Protein AF-A0A7S2FGX2-F1 (afdb_monomer_lite)

Foldseek 3Di:
DFLLQDLLLLLLLLVLVQLLCVPNDDPVCSVVSSVVSNVVSVVVLVCCCVVPVVVSVVRVPDDDDPVRSVLVSVLSNLSNPPLVSVLVVQLVVQQVVCVVPDPDPDVVVSVVSSCVSCVVCVVVVVVSVVVND

Structure (mmCIF, N/CA/C/O backbone):
data_AF-A0A7S2FGX2-F1
#
_entry.id   AF-A0A7S2FGX2-F1
#
loop_
_atom_site.group_PDB
_atom_site.id
_atom_site.type_symbol
_atom_site.label_atom_id
_atom_site.label_alt_id
_atom_site.label_comp_id
_atom_site.label_asym_id
_atom_site.label_entity_id
_atom_site.label_seq_id
_atom_site.pdbx_PDB_ins_code
_atom_site.Cartn_x
_atom_site.Cartn_y
_atom_site.Cartn_z
_atom_site.occupancy
_atom_site.B_iso_or_equiv
_atom_site.auth_seq_id
_atom_site.auth_comp_id
_atom_site.auth_asym_id
_atom_site.auth_atom_id
_atom_site.pdbx_PDB_model_num
ATOM 1 N N . ARG A 1 1 ? -14.890 -3.340 16.431 1.00 57.22 1 ARG A N 1
ATOM 2 C CA . ARG A 1 1 ? -14.029 -4.127 15.511 1.00 57.22 1 ARG A CA 1
ATOM 3 C C . ARG A 1 1 ? -12.780 -3.308 15.243 1.00 57.22 1 ARG A C 1
ATOM 5 O O . ARG A 1 1 ? -12.913 -2.099 15.121 1.00 57.22 1 ARG A O 1
ATOM 12 N N . THR A 1 2 ? -11.603 -3.927 15.212 1.00 73.00 2 THR A N 1
ATOM 13 C CA . THR A 1 2 ? -10.349 -3.236 14.874 1.00 73.00 2 THR A CA 1
ATOM 14 C C . THR A 1 2 ? -10.343 -2.837 13.397 1.00 73.00 2 THR A C 1
ATOM 16 O O . THR A 1 2 ? -10.997 -3.479 12.576 1.00 73.00 2 THR A O 1
ATOM 19 N N . LEU A 1 3 ? -9.602 -1.782 13.053 1.00 81.69 3 LEU A N 1
ATOM 20 C CA . LEU A 1 3 ? -9.512 -1.247 11.690 1.00 81.69 3 LEU A CA 1
ATOM 21 C C . LEU A 1 3 ? -9.140 -2.322 10.647 1.00 81.69 3 LEU A C 1
ATOM 23 O O . LEU A 1 3 ? -9.775 -2.406 9.599 1.00 81.69 3 LEU A O 1
ATOM 27 N N . LEU A 1 4 ? -8.162 -3.181 10.958 1.00 85.00 4 LEU A N 1
ATOM 28 C CA . LEU A 1 4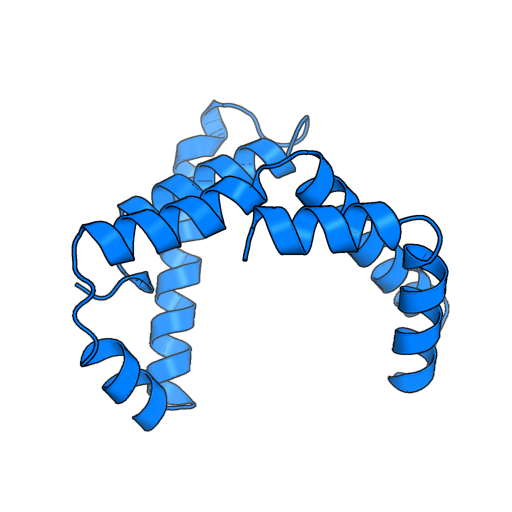 ? -7.695 -4.256 10.068 1.00 85.00 4 LEU A CA 1
ATOM 29 C C . LEU A 1 4 ? -8.746 -5.350 9.816 1.00 85.00 4 LEU A C 1
ATOM 31 O O . LEU A 1 4 ? -8.660 -6.083 8.840 1.00 85.00 4 LEU A O 1
ATOM 35 N N . GLU A 1 5 ? -9.753 -5.468 10.676 1.00 84.50 5 GLU A N 1
ATOM 36 C CA . GLU A 1 5 ? -10.855 -6.422 10.509 1.00 84.50 5 GLU A CA 1
ATOM 37 C C . GLU A 1 5 ? -12.114 -5.754 9.934 1.00 84.50 5 GLU A C 1
ATOM 39 O O . GLU A 1 5 ? -13.178 -6.379 9.863 1.00 84.50 5 GLU A O 1
ATOM 44 N N . SER A 1 6 ? -12.023 -4.472 9.567 1.00 86.56 6 SER A N 1
ATOM 45 C CA . SER A 1 6 ? -13.159 -3.708 9.068 1.00 86.56 6 SER A CA 1
ATOM 46 C C . SER A 1 6 ? -13.446 -4.033 7.595 1.00 86.56 6 SER A C 1
ATOM 48 O O . SER A 1 6 ? -12.516 -4.120 6.786 1.00 86.56 6 SER A O 1
ATOM 50 N N . PRO A 1 7 ? -14.723 -4.230 7.220 1.00 88.38 7 PRO A N 1
ATOM 51 C CA . PRO A 1 7 ? -15.086 -4.448 5.826 1.00 88.38 7 PRO A CA 1
ATOM 52 C C . PRO A 1 7 ? -14.778 -3.217 4.968 1.00 88.38 7 PRO A C 1
ATOM 54 O O . PRO A 1 7 ? -14.373 -3.376 3.824 1.00 88.38 7 PRO A O 1
ATOM 57 N N . GLU A 1 8 ? -14.882 -2.005 5.522 1.00 89.69 8 GLU A N 1
ATOM 58 C CA . GLU A 1 8 ? -14.638 -0.773 4.769 1.00 89.69 8 GLU A CA 1
ATOM 59 C C . GLU A 1 8 ? -13.178 -0.656 4.316 1.00 89.69 8 GLU A C 1
ATOM 61 O O . GLU A 1 8 ? -12.914 -0.233 3.193 1.00 89.69 8 GLU A O 1
ATOM 66 N N . LEU A 1 9 ? -12.225 -1.082 5.152 1.00 88.75 9 LEU A N 1
ATOM 67 C CA . LEU A 1 9 ? -10.815 -1.112 4.770 1.00 88.75 9 LEU A CA 1
ATOM 68 C C . LEU A 1 9 ? -10.558 -2.121 3.645 1.00 88.75 9 LEU A C 1
ATOM 70 O O . LEU A 1 9 ? -9.834 -1.814 2.699 1.00 88.75 9 LEU A O 1
ATOM 74 N N . ALA A 1 10 ? -11.155 -3.313 3.735 1.00 91.44 10 ALA A N 1
ATOM 75 C CA . ALA A 1 10 ? -11.037 -4.326 2.690 1.00 91.44 10 ALA A CA 1
ATOM 76 C C . ALA A 1 10 ? -11.624 -3.835 1.359 1.00 91.44 10 ALA A C 1
ATOM 78 O O . ALA A 1 10 ? -11.042 -4.100 0.311 1.00 91.44 10 ALA A O 1
ATOM 79 N N . ASP A 1 11 ? -12.727 -3.088 1.406 1.00 92.19 11 ASP A N 1
ATOM 80 C CA . ASP A 1 11 ? -13.379 -2.525 0.223 1.00 92.19 11 ASP A CA 1
ATOM 81 C C . ASP A 1 11 ? -12.503 -1.460 -0.430 1.00 92.19 11 ASP A C 1
ATOM 83 O O . ASP A 1 11 ? -12.207 -1.552 -1.619 1.00 92.19 11 ASP A O 1
ATOM 87 N N . VAL A 1 12 ? -12.013 -0.494 0.352 1.00 92.12 12 VAL A N 1
ATOM 88 C CA . VAL A 1 12 ? -11.128 0.558 -0.162 1.00 92.12 12 VAL A CA 1
ATOM 89 C C . VAL A 1 12 ? -9.848 -0.038 -0.746 1.00 92.12 12 VAL A C 1
ATOM 91 O O . VAL A 1 12 ? -9.438 0.366 -1.833 1.00 92.12 12 VAL A O 1
ATOM 94 N N . ALA A 1 13 ? -9.231 -1.007 -0.065 1.00 90.50 13 ALA A N 1
ATOM 95 C CA . ALA A 1 13 ? -8.031 -1.674 -0.557 1.00 90.50 13 ALA A CA 1
ATOM 96 C C . ALA A 1 13 ? -8.296 -2.472 -1.840 1.00 90.50 13 ALA A C 1
ATOM 98 O O . ALA A 1 13 ? -7.465 -2.461 -2.746 1.00 90.50 13 ALA A O 1
ATOM 99 N N . ALA A 1 14 ? -9.452 -3.133 -1.944 1.00 91.94 14 ALA A N 1
ATOM 100 C CA . ALA A 1 14 ? -9.835 -3.850 -3.152 1.00 91.94 14 ALA A CA 1
ATOM 101 C C . ALA A 1 14 ? -9.954 -2.908 -4.352 1.00 91.94 14 ALA A C 1
ATOM 103 O O . ALA A 1 14 ? -9.436 -3.236 -5.414 1.00 91.94 14 ALA A O 1
ATOM 104 N N . GLU A 1 15 ? -10.543 -1.721 -4.178 1.00 91.00 15 GLU A N 1
ATOM 105 C CA . GLU A 1 15 ? -10.573 -0.710 -5.243 1.00 91.00 15 GLU A CA 1
ATOM 106 C C . GLU A 1 15 ? -9.169 -0.293 -5.681 1.00 91.00 15 GLU A C 1
ATOM 108 O O . GLU A 1 15 ? -8.910 -0.189 -6.878 1.00 91.00 15 GLU A O 1
ATOM 113 N N . GLN A 1 16 ? -8.243 -0.114 -4.733 1.00 88.69 16 GLN A N 1
ATOM 114 C CA . GLN A 1 16 ? -6.873 0.277 -5.076 1.00 88.69 16 GLN A CA 1
ATOM 115 C C . GLN A 1 16 ? -6.136 -0.829 -5.824 1.00 88.69 16 GLN A C 1
ATOM 117 O O . GLN A 1 16 ? -5.396 -0.549 -6.762 1.00 88.69 16 GLN A O 1
ATOM 122 N N . LEU A 1 17 ? -6.357 -2.089 -5.447 1.00 88.25 17 LEU A N 1
ATOM 123 C CA . LEU A 1 17 ? -5.794 -3.237 -6.154 1.00 88.25 17 LEU A CA 1
ATOM 124 C C . LEU A 1 17 ? -6.385 -3.381 -7.559 1.00 88.25 17 LEU A C 1
ATOM 126 O O . LEU A 1 17 ? -5.638 -3.629 -8.503 1.00 88.25 17 LEU A O 1
ATOM 130 N N . MET A 1 18 ? -7.697 -3.174 -7.711 1.00 90.38 18 MET A N 1
ATOM 131 C CA . MET A 1 18 ? -8.355 -3.151 -9.020 1.00 90.38 18 MET A CA 1
ATOM 132 C C . MET A 1 18 ? -7.773 -2.049 -9.915 1.00 90.38 18 MET A C 1
ATOM 134 O O . MET A 1 18 ? -7.478 -2.311 -11.076 1.00 90.38 18 MET A O 1
ATOM 138 N N . ALA A 1 19 ? -7.555 -0.846 -9.375 1.00 86.06 19 ALA A N 1
ATOM 139 C CA . ALA A 1 19 ? -6.951 0.269 -10.104 1.00 86.06 19 ALA A CA 1
ATOM 140 C C . ALA A 1 19 ? -5.466 0.033 -10.433 1.00 86.06 19 ALA A C 1
ATOM 142 O O . ALA A 1 19 ? -4.994 0.401 -11.506 1.00 86.06 19 ALA A O 1
ATOM 143 N N . ALA A 1 20 ? -4.714 -0.594 -9.526 1.00 82.38 20 ALA A N 1
ATOM 144 C CA . ALA A 1 20 ? -3.310 -0.935 -9.744 1.00 82.38 20 ALA A CA 1
ATOM 145 C C . ALA A 1 20 ? -3.129 -2.018 -10.817 1.00 82.38 20 ALA A C 1
ATOM 147 O O . ALA A 1 20 ? -2.137 -2.001 -11.547 1.00 82.38 20 ALA A O 1
ATOM 148 N N . GLY A 1 21 ? -4.083 -2.946 -10.909 1.00 80.75 21 GLY A N 1
ATOM 149 C CA . GLY A 1 21 ? -4.116 -4.021 -11.894 1.00 80.75 21 GLY A CA 1
ATOM 150 C C . GLY A 1 21 ? -4.661 -3.606 -13.258 1.00 80.75 21 GLY A C 1
ATOM 151 O O . GLY A 1 21 ? -5.127 -4.487 -13.980 1.00 80.75 21 GLY A O 1
ATOM 152 N N . ASP A 1 22 ? -4.635 -2.315 -13.606 1.00 72.62 22 ASP A N 1
ATOM 153 C CA . ASP A 1 22 ? -5.160 -1.782 -14.869 1.00 72.62 22 ASP A CA 1
ATOM 154 C C . ASP A 1 22 ? -4.725 -2.636 -16.078 1.00 72.62 22 ASP A C 1
ATOM 156 O O . ASP A 1 22 ? -3.538 -2.887 -16.301 1.00 72.62 22 ASP A O 1
ATOM 160 N N . GLY A 1 23 ? -5.711 -3.160 -16.812 1.00 74.50 23 GLY A N 1
ATOM 161 C CA . GLY A 1 23 ? -5.529 -4.072 -17.949 1.00 74.50 23 GLY A CA 1
ATOM 162 C C . GLY A 1 23 ? -5.295 -5.558 -17.622 1.00 74.50 23 GLY A C 1
ATOM 163 O O . GLY A 1 23 ? -5.374 -6.385 -18.527 1.00 74.50 23 GLY A O 1
ATOM 164 N N . THR A 1 24 ? -5.044 -5.924 -16.362 1.00 84.69 24 THR A N 1
ATOM 165 C CA . THR A 1 24 ? -4.845 -7.323 -15.914 1.00 84.69 24 THR A CA 1
ATOM 166 C C . THR A 1 24 ? -6.017 -7.893 -15.119 1.00 84.69 24 THR A C 1
ATOM 168 O O . THR A 1 24 ? -6.232 -9.102 -15.154 1.00 84.69 24 THR A O 1
ATOM 171 N N . LEU A 1 25 ? -6.780 -7.043 -14.425 1.00 89.62 25 LEU A N 1
ATOM 172 C CA . LEU A 1 25 ? -7.964 -7.432 -13.657 1.00 89.62 25 LEU A CA 1
ATOM 173 C C . LEU A 1 25 ? -9.234 -6.950 -14.358 1.00 89.62 25 LEU A C 1
ATOM 175 O O . LEU A 1 25 ? -9.364 -5.775 -14.706 1.00 89.62 25 LEU A O 1
ATOM 179 N N . ALA A 1 26 ? -10.194 -7.853 -14.542 1.00 91.75 26 ALA A N 1
ATOM 180 C CA . ALA A 1 26 ? -11.501 -7.538 -15.094 1.00 91.75 26 ALA A CA 1
ATOM 181 C C . ALA A 1 26 ? -12.467 -7.092 -13.982 1.00 91.75 26 ALA A C 1
ATOM 183 O O . ALA A 1 26 ? -12.345 -7.535 -12.840 1.00 91.75 26 ALA A O 1
ATOM 184 N N . PRO A 1 27 ? -13.514 -6.301 -14.286 1.00 89.88 27 PRO A N 1
ATOM 185 C CA . PRO A 1 27 ? -14.524 -5.923 -13.292 1.00 89.88 27 PRO A CA 1
ATOM 186 C C . PRO A 1 27 ? -15.154 -7.112 -12.543 1.00 89.88 27 PRO A C 1
ATOM 188 O O . PRO A 1 27 ? -15.543 -6.975 -11.384 1.00 89.88 27 PRO A O 1
ATOM 191 N N . ALA A 1 28 ? -15.219 -8.287 -13.180 1.00 92.88 28 ALA A N 1
ATOM 192 C CA . ALA A 1 28 ? -15.699 -9.528 -12.574 1.00 92.88 28 ALA A CA 1
ATOM 193 C C . ALA A 1 28 ? -14.794 -10.047 -11.434 1.00 92.88 28 ALA A C 1
ATOM 195 O O . ALA A 1 28 ? -15.289 -10.685 -10.505 1.00 92.88 28 ALA A O 1
ATOM 196 N N . ASP A 1 29 ? -13.499 -9.717 -11.446 1.00 92.62 29 ASP A N 1
ATOM 197 C CA . ASP A 1 29 ? -12.528 -10.143 -10.430 1.00 92.62 29 ASP A CA 1
ATOM 198 C C . ASP A 1 29 ? -12.689 -9.390 -9.106 1.00 92.62 29 ASP A C 1
ATOM 200 O O . ASP A 1 29 ? -12.159 -9.807 -8.075 1.00 92.62 29 ASP A O 1
ATOM 204 N N . ARG A 1 30 ? -13.472 -8.304 -9.089 1.00 91.75 30 ARG A N 1
ATOM 205 C CA . ARG A 1 30 ? -13.653 -7.425 -7.927 1.00 91.75 30 ARG A CA 1
ATOM 206 C C . ARG A 1 30 ? -14.030 -8.181 -6.653 1.00 91.75 30 ARG A C 1
ATOM 208 O O . ARG A 1 30 ? -13.509 -7.881 -5.581 1.00 91.75 30 ARG A O 1
ATOM 215 N N . HIS A 1 31 ? -14.907 -9.183 -6.749 1.00 93.19 31 HIS A N 1
ATOM 216 C CA . HIS A 1 31 ? -15.311 -9.969 -5.580 1.00 93.19 31 HIS A CA 1
ATOM 217 C C . HIS A 1 31 ? -14.161 -10.834 -5.039 1.00 93.19 31 HIS A C 1
ATOM 219 O O . HIS A 1 31 ? -13.978 -10.941 -3.824 1.00 93.19 31 HIS A O 1
ATOM 225 N N . MET A 1 32 ? -13.360 -11.422 -5.931 1.00 94.75 32 MET A N 1
ATOM 226 C CA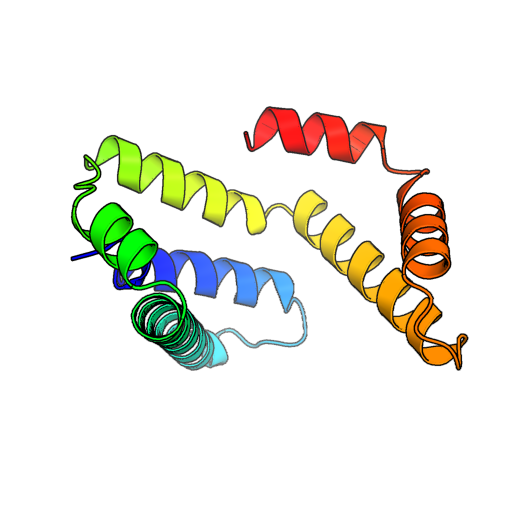 . MET A 1 32 ? -12.161 -12.174 -5.560 1.00 94.75 32 MET A CA 1
ATOM 227 C C . MET A 1 32 ? -11.122 -11.249 -4.919 1.00 94.75 32 MET A C 1
ATOM 229 O O . MET A 1 32 ? -10.624 -11.553 -3.838 1.00 94.75 32 MET A O 1
ATOM 233 N N . VAL A 1 33 ? -10.845 -10.095 -5.527 1.00 93.69 33 VAL A N 1
ATOM 234 C CA . VAL A 1 33 ? -9.878 -9.114 -5.011 1.00 93.69 33 VAL A CA 1
ATOM 235 C C . VAL A 1 33 ? -10.286 -8.613 -3.625 1.00 93.69 33 VAL A C 1
ATOM 237 O O . VAL A 1 33 ? -9.455 -8.557 -2.719 1.00 93.69 33 VAL A O 1
ATOM 240 N N . ARG A 1 34 ? -11.581 -8.357 -3.405 1.00 93.88 34 ARG A N 1
ATOM 241 C CA . ARG A 1 34 ? -12.130 -8.030 -2.080 1.00 93.88 34 ARG A CA 1
ATOM 242 C C . ARG A 1 34 ? -11.893 -9.138 -1.056 1.00 93.88 34 ARG A C 1
ATOM 244 O O . ARG A 1 34 ? -11.492 -8.858 0.075 1.00 93.88 34 ARG A O 1
ATOM 251 N N . ALA A 1 35 ? -12.129 -10.395 -1.434 1.00 92.94 35 ALA A N 1
ATOM 252 C CA . ALA A 1 35 ? -11.885 -11.535 -0.555 1.00 92.94 35 ALA A CA 1
ATOM 253 C C . ALA A 1 35 ? -10.394 -11.669 -0.200 1.00 92.94 35 ALA A C 1
ATOM 255 O O . ALA A 1 35 ? -10.064 -11.883 0.967 1.00 92.94 35 ALA A O 1
ATOM 256 N N . VAL A 1 36 ? -9.503 -11.467 -1.175 1.00 93.50 36 VAL A N 1
ATOM 257 C CA . VAL A 1 36 ? -8.046 -11.476 -0.978 1.00 93.50 36 VAL A CA 1
ATOM 258 C C . VAL A 1 36 ? -7.605 -10.344 -0.051 1.00 93.50 36 VAL A C 1
ATOM 260 O O . VAL A 1 36 ? -6.876 -10.604 0.904 1.00 93.50 36 VAL A O 1
ATOM 263 N N . ALA A 1 37 ? -8.083 -9.114 -0.262 1.00 92.50 37 ALA A N 1
ATOM 264 C CA . ALA A 1 37 ? -7.768 -7.976 0.604 1.00 92.50 37 ALA A CA 1
ATOM 265 C C . ALA A 1 37 ? -8.196 -8.243 2.057 1.00 92.50 37 ALA A C 1
ATOM 267 O O . ALA A 1 37 ? -7.406 -8.083 2.991 1.00 92.50 37 ALA A O 1
ATOM 268 N N . ARG A 1 38 ? -9.423 -8.743 2.252 1.00 93.50 38 ARG A N 1
ATOM 269 C CA . ARG A 1 38 ? -9.939 -9.116 3.575 1.00 93.50 38 ARG A CA 1
ATOM 270 C C . ARG A 1 38 ? -9.100 -10.209 4.238 1.00 93.50 38 ARG A C 1
ATOM 272 O O . ARG A 1 38 ? -8.780 -10.096 5.421 1.00 93.50 38 ARG A O 1
ATOM 279 N N . ALA A 1 39 ? -8.748 -11.260 3.497 1.00 92.81 39 ALA A N 1
ATOM 280 C CA . ALA A 1 39 ? -7.906 -12.339 4.005 1.00 92.81 39 ALA A CA 1
ATOM 281 C C . ALA A 1 39 ? -6.503 -11.832 4.374 1.00 92.81 39 ALA A C 1
ATOM 283 O O . ALA A 1 39 ? -5.987 -12.176 5.435 1.00 92.81 39 ALA A O 1
ATOM 284 N N . GLY A 1 40 ? -5.919 -10.956 3.552 1.00 91.81 40 GLY A N 1
ATOM 285 C CA . GLY A 1 40 ? -4.626 -10.323 3.805 1.00 91.81 40 GLY A CA 1
ATOM 286 C C . GLY A 1 40 ? -4.599 -9.545 5.121 1.00 91.81 40 GLY A C 1
ATOM 287 O O . GLY A 1 40 ? -3.746 -9.806 5.970 1.00 91.81 40 GLY A O 1
ATOM 288 N N . PHE A 1 41 ? -5.564 -8.650 5.350 1.00 91.31 41 PHE A N 1
ATOM 289 C CA . PHE A 1 41 ? -5.633 -7.904 6.614 1.00 91.31 41 PHE A CA 1
ATOM 290 C C . PHE A 1 41 ? -5.938 -8.794 7.828 1.00 91.31 41 PHE A C 1
ATOM 292 O O . PHE A 1 41 ? -5.392 -8.569 8.916 1.00 91.31 41 PHE A O 1
ATOM 299 N N . GLY A 1 42 ? -6.750 -9.840 7.646 1.00 90.56 42 GLY A N 1
ATOM 300 C CA . GLY A 1 42 ? -6.968 -10.866 8.666 1.00 90.56 42 GLY A CA 1
ATOM 301 C C . GLY A 1 42 ? -5.666 -11.571 9.055 1.00 90.56 42 GLY A C 1
ATOM 302 O O . GLY A 1 42 ? -5.346 -11.670 10.240 1.00 90.56 42 GLY A O 1
ATOM 303 N N . ASN A 1 43 ? -4.864 -11.971 8.068 1.00 91.88 43 ASN A N 1
ATOM 304 C CA . ASN A 1 43 ? -3.563 -12.601 8.290 1.00 91.88 43 ASN A CA 1
ATOM 305 C C . ASN A 1 43 ? -2.577 -11.658 8.989 1.00 91.88 43 ASN A C 1
ATOM 307 O O . ASN A 1 43 ? -1.907 -12.080 9.927 1.00 91.88 43 ASN A O 1
ATOM 311 N N . ILE A 1 44 ? -2.530 -10.375 8.611 1.00 89.06 44 ILE A N 1
ATOM 312 C CA . ILE A 1 44 ? -1.707 -9.367 9.305 1.00 89.06 44 ILE A CA 1
ATOM 313 C C . ILE A 1 44 ? -2.129 -9.248 10.773 1.00 89.06 44 ILE A C 1
ATOM 315 O O . ILE A 1 44 ? -1.278 -9.213 11.662 1.00 89.06 44 ILE A O 1
ATOM 319 N N . SER A 1 45 ? -3.435 -9.240 11.047 1.00 88.50 45 SER A N 1
ATOM 320 C CA . SER A 1 45 ? -3.957 -9.188 12.417 1.00 88.50 45 SER A CA 1
ATOM 321 C C . SER A 1 45 ? -3.541 -10.415 13.234 1.00 88.50 45 SER A C 1
ATOM 323 O O . SER A 1 45 ? -3.150 -10.275 14.394 1.00 88.50 45 SER A O 1
ATOM 325 N N . LEU A 1 46 ? -3.576 -11.611 12.636 1.00 90.75 46 LEU A N 1
ATOM 326 C CA . LEU A 1 46 ? -3.096 -12.844 13.269 1.00 90.75 46 LEU A CA 1
ATOM 327 C C . LEU A 1 46 ? -1.584 -12.801 13.521 1.00 90.75 46 LEU A C 1
ATOM 329 O O . LE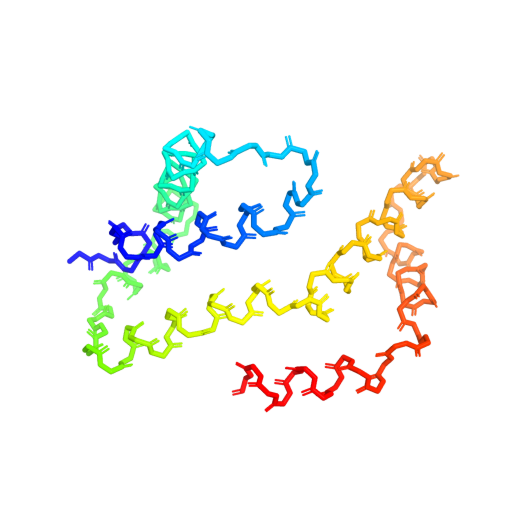U A 1 46 ? -1.146 -13.075 14.636 1.00 90.75 46 LEU A O 1
ATOM 333 N N . MET A 1 47 ? -0.795 -12.383 12.530 1.00 91.19 47 MET A N 1
ATOM 334 C CA . MET A 1 47 ? 0.657 -12.246 12.661 1.00 91.19 47 MET A CA 1
ATOM 335 C C . MET A 1 47 ? 1.053 -11.238 13.740 1.00 91.19 47 MET A C 1
ATOM 337 O O . MET A 1 47 ? 2.011 -11.476 14.469 1.00 91.19 47 MET A O 1
ATOM 341 N N . LEU A 1 48 ? 0.327 -10.123 13.867 1.00 90.00 48 LEU A N 1
ATOM 342 C CA . LEU A 1 48 ? 0.561 -9.144 14.928 1.00 90.00 48 LEU A CA 1
ATOM 343 C C . LEU A 1 48 ? 0.300 -9.742 16.310 1.00 90.00 48 LEU A C 1
ATOM 345 O O . LEU A 1 48 ? 1.083 -9.506 17.224 1.00 90.00 48 LEU A O 1
ATOM 349 N N . ARG A 1 49 ? -0.772 -10.526 16.471 1.00 91.00 49 ARG A N 1
ATOM 350 C CA . ARG A 1 49 ? -1.076 -11.198 17.745 1.00 91.00 49 ARG A CA 1
ATOM 351 C C . ARG A 1 49 ? -0.008 -12.219 18.127 1.00 91.00 49 ARG A C 1
ATOM 353 O O . ARG A 1 49 ? 0.327 -12.304 19.301 1.00 91.00 49 ARG A O 1
ATOM 360 N N . ASP A 1 50 ? 0.514 -12.949 17.147 1.00 94.00 50 ASP A N 1
ATOM 361 C CA . ASP A 1 50 ? 1.530 -13.983 17.345 1.00 94.00 50 ASP A CA 1
ATOM 362 C C . ASP A 1 50 ? 2.920 -13.387 17.629 1.00 94.00 50 ASP A C 1
ATOM 364 O O . ASP A 1 50 ? 3.546 -13.677 18.645 1.00 94.00 50 ASP A O 1
ATOM 368 N N . ARG A 1 51 ? 3.387 -12.481 16.763 1.00 94.44 51 ARG A N 1
ATOM 369 C CA . ARG A 1 51 ? 4.770 -11.977 16.791 1.00 94.44 51 ARG A CA 1
ATOM 370 C C . ARG A 1 51 ? 4.969 -10.740 17.658 1.00 94.44 51 ARG A C 1
ATOM 372 O O . ARG A 1 51 ? 6.087 -10.467 18.083 1.00 94.44 51 ARG A O 1
ATOM 379 N N . ALA A 1 52 ? 3.916 -9.958 17.879 1.00 92.75 52 ALA A N 1
ATOM 380 C CA . ALA A 1 52 ? 3.976 -8.697 18.615 1.00 92.75 52 ALA A CA 1
ATOM 381 C C . ALA A 1 52 ? 2.719 -8.499 19.488 1.00 92.75 52 ALA A C 1
ATOM 383 O O . ALA A 1 52 ? 1.991 -7.513 19.320 1.00 92.75 52 ALA A O 1
ATOM 384 N N . PRO A 1 53 ? 2.446 -9.409 20.443 1.00 91.88 53 PRO A N 1
ATOM 385 C CA . PRO A 1 53 ? 1.201 -9.422 21.213 1.00 91.88 53 PRO A CA 1
ATOM 386 C C . PRO A 1 53 ? 0.951 -8.123 21.991 1.00 91.88 53 PRO A C 1
ATOM 388 O O . PRO A 1 53 ? -0.194 -7.713 22.177 1.00 91.88 53 PRO A O 1
ATOM 391 N N . GLU A 1 54 ? 2.002 -7.432 22.438 1.00 91.75 54 GLU A N 1
ATOM 392 C CA . GLU A 1 54 ? 1.867 -6.113 23.068 1.00 91.75 54 GLU A CA 1
ATOM 393 C C . GLU A 1 54 ? 1.384 -5.043 22.092 1.00 91.75 54 GLU A C 1
ATOM 395 O O . GLU A 1 54 ? 0.456 -4.300 22.409 1.00 91.75 54 GLU A O 1
ATOM 400 N N . THR A 1 55 ? 1.953 -4.998 20.887 1.00 88.50 55 THR A N 1
ATOM 401 C CA . THR A 1 55 ? 1.508 -4.100 19.817 1.00 88.50 55 THR A CA 1
ATOM 402 C C . THR A 1 55 ? 0.070 -4.408 19.418 1.00 88.50 55 THR A C 1
ATOM 404 O O . THR A 1 55 ? -0.733 -3.488 19.286 1.00 88.50 55 THR A O 1
ATOM 407 N N . ALA A 1 56 ? -0.289 -5.690 19.301 1.00 87.00 56 ALA A N 1
ATOM 408 C CA . ALA A 1 56 ? -1.657 -6.107 19.010 1.00 87.00 56 ALA A CA 1
ATOM 409 C C . ALA A 1 56 ? -2.645 -5.643 20.093 1.00 87.00 56 ALA A C 1
ATOM 411 O O . ALA A 1 56 ? -3.707 -5.122 19.756 1.00 87.00 56 ALA A O 1
ATOM 412 N N . ARG A 1 57 ? -2.283 -5.762 21.381 1.00 86.88 57 ARG A N 1
ATOM 413 C CA . ARG A 1 57 ? -3.097 -5.261 22.504 1.00 86.88 57 ARG A CA 1
ATOM 414 C C . ARG A 1 57 ? -3.245 -3.742 22.484 1.00 86.88 57 ARG A C 1
ATOM 416 O O . ARG A 1 57 ? -4.344 -3.235 22.690 1.00 86.88 57 ARG A O 1
ATOM 423 N N . ARG A 1 58 ? -2.162 -3.012 22.200 1.00 85.88 58 ARG A N 1
ATOM 424 C CA . ARG A 1 58 ? -2.207 -1.549 22.056 1.00 85.88 58 ARG A CA 1
ATOM 425 C C . ARG A 1 58 ? -3.133 -1.155 20.908 1.00 85.88 58 ARG A C 1
ATOM 427 O O . ARG A 1 58 ? -4.064 -0.389 21.125 1.00 85.88 58 ARG A O 1
ATOM 434 N N . LEU A 1 59 ? -2.961 -1.753 19.731 1.00 81.75 59 LEU A N 1
ATOM 435 C CA . LEU A 1 59 ? -3.821 -1.513 18.568 1.00 81.75 59 LEU A CA 1
ATOM 436 C C . LEU A 1 59 ? -5.290 -1.865 18.832 1.00 81.75 59 LEU A C 1
ATOM 438 O O . LEU A 1 59 ? -6.166 -1.146 18.368 1.00 81.75 59 LEU A O 1
ATOM 442 N N . SER A 1 60 ? -5.581 -2.927 19.589 1.00 81.25 60 SER A N 1
ATOM 443 C CA . SER A 1 60 ? -6.964 -3.272 19.938 1.00 81.25 60 SER A CA 1
ATOM 444 C C . SER A 1 60 ? -7.567 -2.366 21.012 1.00 81.25 60 SER A C 1
ATOM 446 O O . SER A 1 60 ? -8.788 -2.273 21.100 1.00 81.25 60 SER A O 1
ATOM 448 N N . SER A 1 61 ? -6.732 -1.722 21.835 1.00 81.62 61 SER A N 1
ATOM 449 C CA . SER A 1 61 ? -7.175 -0.730 22.822 1.00 81.62 61 SER A CA 1
ATOM 450 C C . SER A 1 61 ? -7.473 0.640 22.205 1.00 81.62 61 SER A C 1
ATOM 452 O O . SER A 1 61 ? -8.251 1.400 22.774 1.00 81.62 61 SER A O 1
ATOM 454 N N . PHE A 1 62 ? -6.912 0.939 21.027 1.00 77.00 62 PHE A N 1
ATOM 455 C CA . PHE A 1 62 ? -7.270 2.131 20.264 1.00 77.00 62 PHE A CA 1
ATOM 456 C C . PHE A 1 62 ? -8.662 1.960 19.648 1.00 77.00 62 PHE A C 1
ATOM 458 O O . PHE A 1 62 ? -8.847 1.272 18.644 1.00 77.00 62 PHE A O 1
ATOM 465 N N . GLN A 1 63 ? -9.651 2.617 20.249 1.00 74.62 63 GLN A N 1
ATOM 466 C CA . GLN A 1 63 ? -10.922 2.879 19.589 1.00 74.62 63 GLN A CA 1
ATOM 467 C C . GLN A 1 63 ? -10.755 4.139 18.747 1.00 74.62 63 GLN A C 1
ATOM 469 O O . GLN A 1 63 ? -10.620 5.234 19.286 1.00 74.62 63 GLN A O 1
ATOM 474 N N . LEU A 1 64 ? -10.713 3.968 17.427 1.00 80.88 64 LEU A N 1
ATOM 475 C CA . LEU A 1 64 ? -10.755 5.101 16.512 1.00 80.88 64 LEU A CA 1
ATOM 476 C C . LEU A 1 64 ? -12.160 5.702 16.549 1.00 80.88 64 LEU A C 1
ATOM 478 O O . LEU A 1 64 ? -13.146 4.963 16.496 1.00 80.88 64 LEU A O 1
ATOM 482 N N . THR A 1 65 ? -12.249 7.028 16.616 1.00 86.06 65 THR A N 1
ATOM 483 C CA . THR A 1 65 ? -13.500 7.723 16.296 1.00 86.06 65 THR A CA 1
ATOM 484 C C . THR A 1 65 ? -13.848 7.497 14.823 1.00 86.06 65 THR A C 1
ATOM 486 O O . THR A 1 65 ? -12.985 7.120 14.026 1.00 86.06 65 THR A O 1
ATOM 489 N N . GLU A 1 66 ? -15.103 7.733 14.434 1.00 83.62 66 GLU A N 1
ATOM 490 C CA . GLU A 1 66 ? -15.489 7.636 13.018 1.00 83.62 66 GLU A CA 1
ATOM 491 C C . GLU A 1 66 ? -14.652 8.578 12.141 1.00 83.62 66 GLU A C 1
ATOM 493 O O . GLU A 1 66 ? -14.151 8.147 11.106 1.00 83.62 66 GLU A O 1
ATOM 498 N N . ASP A 1 67 ? -14.373 9.802 12.599 1.00 85.62 67 ASP A N 1
ATOM 499 C CA . ASP A 1 67 ? -13.505 10.742 11.878 1.00 85.62 67 ASP A CA 1
ATOM 500 C C . ASP A 1 67 ? -12.087 10.189 11.69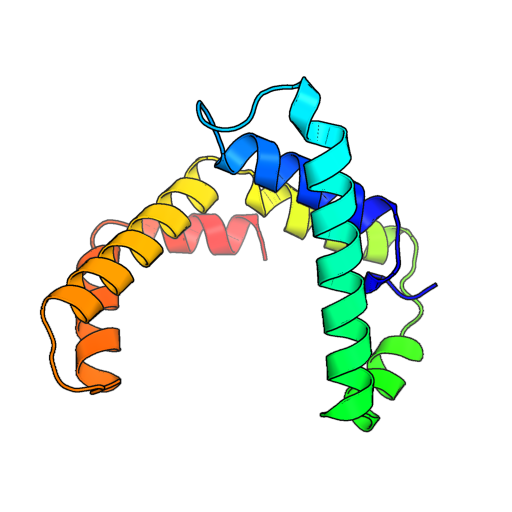2 1.00 85.62 67 ASP A C 1
ATOM 502 O O . ASP A 1 67 ? -11.542 10.224 10.592 1.00 85.62 67 ASP A O 1
ATOM 506 N N . GLN A 1 68 ? -11.499 9.596 12.736 1.00 84.69 68 GLN A N 1
ATOM 507 C CA . GLN A 1 68 ? -10.173 8.978 12.643 1.00 84.69 68 GLN A CA 1
ATOM 508 C C . GLN A 1 68 ? -10.176 7.762 11.713 1.00 84.69 68 GLN A C 1
ATOM 510 O O . GLN A 1 68 ? -9.230 7.558 10.951 1.00 84.69 68 GLN A O 1
ATOM 515 N N . LYS A 1 69 ? -11.235 6.946 11.753 1.00 85.12 69 LYS A N 1
ATOM 516 C CA . LYS A 1 69 ? -11.409 5.820 10.832 1.00 85.12 69 LYS A CA 1
ATOM 517 C C . LYS A 1 69 ? -11.481 6.322 9.389 1.00 85.12 69 LYS A C 1
ATOM 519 O O . LYS A 1 69 ? -10.806 5.759 8.531 1.00 85.12 69 LYS A O 1
ATOM 524 N N . LEU A 1 70 ? -12.251 7.379 9.131 1.00 85.56 70 LEU A N 1
ATOM 525 C CA . LEU A 1 70 ? -12.361 8.005 7.815 1.00 85.56 70 LEU A CA 1
ATOM 526 C C . LEU A 1 70 ? -11.018 8.557 7.338 1.00 85.56 70 LEU A C 1
ATOM 528 O O . LEU A 1 70 ? -10.636 8.257 6.213 1.00 85.56 70 LEU A O 1
ATOM 532 N N . SER A 1 71 ? -10.257 9.244 8.195 1.00 85.56 71 SER A N 1
ATOM 533 C CA . SER A 1 71 ? -8.912 9.719 7.845 1.00 85.56 71 SER A CA 1
ATOM 534 C C . SER A 1 71 ? -7.982 8.573 7.447 1.00 85.56 71 SER A C 1
ATOM 536 O O . SER A 1 71 ? -7.252 8.680 6.465 1.00 85.56 71 SER A O 1
ATOM 538 N N . VAL A 1 72 ? -8.026 7.438 8.154 1.00 84.81 72 VAL A N 1
ATOM 539 C CA . VAL A 1 72 ? -7.211 6.278 7.766 1.00 84.81 72 VAL A CA 1
ATOM 540 C C . VAL A 1 72 ? -7.678 5.688 6.435 1.00 84.81 72 VAL A C 1
ATOM 542 O O . VAL A 1 72 ? -6.847 5.339 5.598 1.00 84.81 72 VAL A O 1
ATOM 545 N N . LEU A 1 73 ? -8.989 5.590 6.206 1.00 87.62 73 LEU A N 1
ATOM 546 C CA . LEU A 1 73 ? -9.514 5.138 4.917 1.00 87.62 73 LEU A CA 1
ATOM 547 C C . LEU A 1 73 ? -9.119 6.088 3.782 1.00 87.62 73 LEU A C 1
ATOM 549 O O . LEU A 1 73 ? -8.804 5.607 2.697 1.00 87.62 73 LEU A O 1
ATOM 553 N N . ASP A 1 74 ? -9.073 7.396 4.026 1.00 86.62 74 ASP A N 1
ATOM 554 C CA . ASP A 1 74 ? -8.604 8.377 3.051 1.00 86.62 74 ASP A CA 1
ATOM 555 C C . ASP A 1 74 ? -7.137 8.164 2.697 1.00 86.62 74 ASP A C 1
ATOM 557 O O . ASP A 1 74 ? -6.811 8.130 1.512 1.00 86.62 74 ASP A O 1
ATOM 561 N N . VAL A 1 75 ? -6.258 7.902 3.666 1.00 84.38 75 VAL A N 1
ATOM 562 C CA . VAL A 1 75 ? -4.859 7.544 3.367 1.00 84.38 75 VAL A CA 1
ATOM 563 C C . VAL A 1 75 ? -4.788 6.311 2.458 1.00 84.38 75 VAL A C 1
ATOM 565 O O . VAL A 1 75 ? -4.030 6.290 1.489 1.00 84.38 75 VAL A O 1
ATOM 568 N N . VAL A 1 76 ? -5.613 5.289 2.709 1.00 85.00 76 VAL A N 1
ATOM 569 C CA . VAL A 1 76 ? -5.651 4.094 1.848 1.00 85.00 76 VAL A CA 1
ATOM 570 C C . VAL A 1 76 ? -6.230 4.419 0.468 1.00 85.00 76 VAL A C 1
ATOM 572 O O . VAL A 1 76 ? -5.744 3.884 -0.522 1.00 85.00 76 VAL A O 1
ATOM 575 N N . ARG A 1 77 ? -7.202 5.332 0.353 1.00 86.56 77 ARG A N 1
ATOM 576 C CA . ARG A 1 77 ? -7.712 5.803 -0.949 1.00 86.56 77 ARG A CA 1
ATOM 577 C C . ARG A 1 77 ? -6.635 6.506 -1.767 1.00 86.56 77 ARG A C 1
ATOM 579 O O . ARG A 1 77 ? -6.573 6.290 -2.973 1.00 86.56 77 ARG A O 1
ATOM 586 N N . HIS A 1 78 ? -5.754 7.276 -1.130 1.00 84.75 78 HIS A N 1
ATOM 587 C CA . HIS A 1 78 ? -4.634 7.920 -1.820 1.00 84.75 78 HIS A CA 1
ATOM 588 C C . HIS A 1 78 ? -3.644 6.912 -2.415 1.00 84.75 78 HIS A C 1
ATOM 590 O O . HIS A 1 78 ? -2.939 7.244 -3.366 1.00 84.75 78 HIS A O 1
ATOM 596 N N . MET A 1 79 ? -3.628 5.657 -1.946 1.00 80.44 79 MET A N 1
ATOM 597 C CA . MET A 1 79 ? -2.855 4.607 -2.615 1.00 80.44 79 MET A CA 1
ATOM 598 C C . MET A 1 79 ? -3.339 4.347 -4.047 1.00 80.44 79 MET A C 1
ATOM 600 O O . MET A 1 79 ? -2.572 3.813 -4.838 1.00 80.44 79 MET A O 1
ATOM 604 N N . GLY A 1 80 ? -4.560 4.738 -4.412 1.00 81.00 80 GLY A N 1
ATOM 605 C CA . GLY A 1 80 ? -5.060 4.708 -5.789 1.00 81.00 80 GLY A CA 1
ATOM 606 C C . GLY A 1 80 ? -4.580 5.820 -6.691 1.00 81.00 80 GLY A C 1
ATOM 607 O O . GLY A 1 80 ? -4.792 5.728 -7.900 1.00 81.00 80 GLY A O 1
ATOM 608 N N . ASP A 1 81 ? -3.973 6.874 -6.138 1.00 85.25 81 ASP A N 1
ATOM 609 C CA . ASP A 1 81 ? -3.494 7.991 -6.941 1.00 85.25 81 ASP A CA 1
ATOM 610 C C . ASP A 1 81 ? -2.533 7.444 -8.016 1.00 85.25 81 ASP A C 1
ATOM 612 O O . ASP A 1 81 ? -1.558 6.750 -7.687 1.00 85.25 81 ASP A O 1
ATOM 616 N N . PRO A 1 82 ? -2.773 7.732 -9.310 1.00 83.75 82 PRO A N 1
ATOM 617 C CA . PRO A 1 82 ? -1.922 7.256 -10.394 1.00 83.75 82 PRO A CA 1
ATOM 618 C C . PRO A 1 82 ? -0.436 7.586 -10.211 1.00 83.75 82 PRO A C 1
ATOM 620 O O . PRO A 1 82 ? 0.417 6.837 -10.698 1.00 83.75 82 PRO A O 1
ATOM 623 N N . ARG A 1 83 ? -0.110 8.683 -9.518 1.00 86.38 83 ARG A N 1
ATOM 624 C CA . ARG A 1 83 ? 1.257 9.090 -9.169 1.00 86.38 83 ARG A CA 1
ATOM 625 C C . ARG A 1 83 ? 1.853 8.175 -8.096 1.00 86.38 83 ARG A C 1
ATOM 627 O O . ARG A 1 83 ? 2.971 7.691 -8.274 1.00 86.38 83 ARG A O 1
ATOM 634 N N . VAL A 1 84 ? 1.093 7.839 -7.048 1.00 85.31 84 VAL A N 1
ATOM 635 C CA . VAL A 1 84 ? 1.511 6.871 -6.011 1.00 85.31 84 VAL A CA 1
ATOM 636 C C . VAL A 1 84 ? 1.728 5.487 -6.626 1.00 85.31 84 VAL A C 1
ATOM 638 O O . VAL A 1 84 ? 2.771 4.865 -6.422 1.00 85.31 84 VAL A O 1
ATOM 641 N N . GLN A 1 85 ? 0.795 5.032 -7.463 1.00 85.94 85 GLN A N 1
ATOM 642 C CA . GLN A 1 85 ? 0.906 3.749 -8.161 1.00 85.94 85 GLN A CA 1
ATOM 643 C C . GLN A 1 85 ? 2.106 3.699 -9.112 1.00 85.94 85 GLN A C 1
ATOM 645 O O . GLN A 1 85 ? 2.805 2.688 -9.204 1.00 85.94 85 GLN A O 1
ATOM 650 N N . ARG A 1 86 ? 2.394 4.801 -9.812 1.00 86.62 86 ARG A N 1
ATOM 651 C CA . ARG A 1 86 ? 3.566 4.910 -10.688 1.00 86.62 86 ARG A CA 1
ATOM 652 C C . ARG A 1 86 ? 4.870 4.782 -9.910 1.00 86.62 86 ARG A C 1
ATOM 654 O O . ARG A 1 86 ? 5.722 3.996 -10.316 1.00 86.62 86 ARG A O 1
ATOM 661 N N . VAL A 1 87 ? 4.994 5.493 -8.792 1.00 86.38 87 VAL A N 1
ATOM 662 C CA . VAL A 1 87 ? 6.142 5.370 -7.884 1.00 86.38 87 VAL A CA 1
ATOM 663 C C . VAL A 1 87 ? 6.302 3.925 -7.407 1.00 86.38 87 VAL A C 1
ATOM 665 O O . VAL A 1 87 ? 7.401 3.377 -7.467 1.00 86.38 87 VAL A O 1
ATOM 668 N N . GLY A 1 88 ? 5.209 3.281 -6.983 1.00 84.69 88 GLY A N 1
ATOM 669 C CA . GLY A 1 88 ? 5.226 1.884 -6.543 1.00 84.69 88 GLY A CA 1
ATOM 670 C C . GLY A 1 88 ? 5.719 0.918 -7.625 1.00 84.69 88 GLY A C 1
ATOM 671 O O . GLY A 1 88 ? 6.531 0.030 -7.346 1.00 84.69 88 GLY A O 1
ATOM 672 N N . ARG A 1 89 ? 5.293 1.114 -8.880 1.00 86.44 89 ARG A N 1
ATOM 673 C CA . ARG A 1 89 ? 5.772 0.328 -10.030 1.00 86.44 89 ARG A CA 1
ATOM 674 C C . ARG A 1 89 ? 7.256 0.539 -10.305 1.00 86.44 89 ARG A C 1
ATOM 676 O O . ARG A 1 89 ? 7.959 -0.434 -10.554 1.00 86.44 89 ARG A O 1
ATOM 683 N N . GLU A 1 90 ? 7.741 1.775 -10.244 1.00 86.88 90 GLU A N 1
ATOM 684 C CA . GLU A 1 90 ? 9.162 2.073 -10.454 1.00 86.88 90 GLU A CA 1
ATOM 685 C C . GLU A 1 90 ? 10.041 1.487 -9.351 1.00 86.88 90 GLU A C 1
ATOM 687 O O . GLU A 1 90 ? 11.066 0.881 -9.653 1.00 86.88 90 GLU A O 1
ATOM 692 N N . LEU A 1 91 ? 9.605 1.574 -8.091 1.00 87.62 91 LEU A N 1
ATOM 693 C CA . LEU A 1 91 ? 10.278 0.918 -6.972 1.00 87.62 91 LEU A CA 1
ATOM 694 C C . LEU A 1 91 ? 10.324 -0.604 -7.163 1.00 87.62 91 LEU A C 1
ATOM 696 O O . LEU A 1 91 ? 11.374 -1.217 -6.992 1.00 87.62 91 LEU A O 1
ATOM 700 N N . THR A 1 92 ? 9.198 -1.213 -7.547 1.00 86.25 92 THR A N 1
ATOM 701 C CA . THR A 1 92 ? 9.110 -2.663 -7.786 1.00 86.25 92 THR A CA 1
ATOM 702 C C . THR A 1 92 ? 10.004 -3.091 -8.946 1.00 86.25 92 THR A C 1
ATOM 704 O O . THR A 1 92 ? 10.645 -4.138 -8.875 1.00 86.25 92 THR A O 1
ATOM 707 N N . LYS A 1 93 ? 10.069 -2.278 -10.006 1.00 88.56 93 LYS A N 1
ATOM 708 C CA . LYS A 1 93 ? 10.971 -2.498 -11.134 1.00 88.56 93 LYS A CA 1
ATOM 709 C C . LYS A 1 93 ? 12.431 -2.414 -10.692 1.00 88.56 93 LYS A C 1
ATOM 711 O O . LYS A 1 93 ? 13.161 -3.360 -10.931 1.00 88.56 93 LYS A O 1
ATOM 716 N N . ALA A 1 94 ? 12.830 -1.357 -9.985 1.00 87.75 94 ALA A N 1
ATOM 717 C CA . ALA A 1 94 ? 14.201 -1.198 -9.494 1.00 87.75 94 ALA A CA 1
ATOM 718 C C . ALA A 1 94 ? 14.621 -2.340 -8.554 1.00 87.75 94 ALA A C 1
ATOM 720 O O . ALA A 1 94 ? 15.745 -2.826 -8.622 1.00 87.75 94 ALA A O 1
ATOM 721 N N . LEU A 1 95 ? 13.709 -2.800 -7.693 1.00 86.81 95 LEU A N 1
ATOM 722 C CA . LEU A 1 95 ? 13.965 -3.948 -6.828 1.00 86.81 95 LEU A CA 1
ATOM 723 C C . LEU A 1 95 ? 14.169 -5.230 -7.643 1.00 86.81 95 LEU A C 1
ATOM 725 O O . LEU A 1 95 ? 15.095 -5.983 -7.368 1.00 86.81 95 LEU A O 1
ATOM 729 N N . ARG A 1 96 ? 13.321 -5.474 -8.646 1.00 86.88 96 ARG A N 1
ATOM 730 C CA . ARG A 1 96 ? 13.444 -6.641 -9.526 1.00 86.88 96 ARG A CA 1
ATOM 731 C C . ARG A 1 96 ? 14.736 -6.595 -10.340 1.00 86.88 96 ARG A C 1
ATOM 733 O O . ARG A 1 96 ? 15.474 -7.567 -10.324 1.00 86.88 96 ARG A O 1
ATOM 740 N N . ASP A 1 97 ? 15.038 -5.454 -10.953 1.00 86.69 97 ASP A N 1
ATOM 741 C CA . A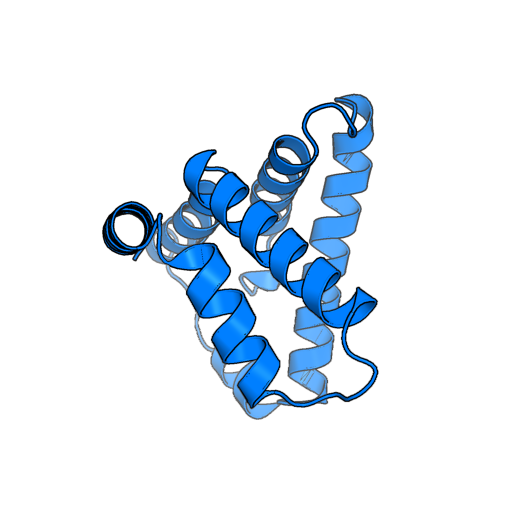SP A 1 97 ? 16.258 -5.240 -11.734 1.00 86.69 97 ASP A CA 1
ATOM 742 C C . ASP A 1 97 ? 17.510 -5.480 -10.865 1.00 86.69 97 ASP A C 1
ATOM 744 O O . ASP A 1 97 ? 18.469 -6.106 -11.318 1.00 86.69 97 ASP A O 1
ATOM 748 N N . PHE A 1 98 ? 17.497 -5.060 -9.593 1.00 86.50 98 PHE A N 1
ATOM 749 C CA . PHE A 1 98 ? 18.569 -5.365 -8.641 1.00 86.50 98 PHE A CA 1
ATOM 750 C C . PHE A 1 98 ? 18.668 -6.864 -8.328 1.00 86.50 98 PHE A C 1
ATOM 752 O O . PHE A 1 98 ? 19.759 -7.424 -8.397 1.00 86.50 98 PHE A O 1
ATOM 759 N N . LEU A 1 99 ? 17.549 -7.518 -8.001 1.00 85.50 99 LEU A N 1
ATOM 760 C CA . LEU A 1 99 ? 17.521 -8.946 -7.663 1.00 85.50 99 LEU A CA 1
ATOM 761 C C . LEU A 1 99 ? 17.934 -9.841 -8.842 1.00 85.50 99 LEU A C 1
ATOM 763 O O . LEU A 1 99 ? 18.579 -10.862 -8.628 1.00 85.50 99 LEU A O 1
ATOM 767 N N . ASP A 1 100 ? 17.608 -9.444 -10.072 1.00 85.38 100 ASP A N 1
ATOM 768 C CA . ASP A 1 100 ? 17.969 -10.186 -11.285 1.00 85.38 100 ASP A CA 1
ATOM 769 C C . ASP A 1 100 ? 19.457 -10.017 -11.649 1.00 85.38 100 ASP A C 1
ATOM 771 O O . ASP A 1 100 ? 20.042 -10.880 -12.304 1.00 85.38 100 ASP A O 1
ATOM 775 N N . THR A 1 101 ? 20.089 -8.914 -11.229 1.00 80.19 101 THR A N 1
ATOM 776 C CA . THR A 1 101 ? 21.487 -8.589 -11.573 1.00 80.19 101 THR A CA 1
ATOM 777 C C . THR A 1 101 ? 22.488 -8.859 -10.453 1.00 80.19 101 THR A C 1
ATOM 779 O O . THR A 1 101 ? 23.67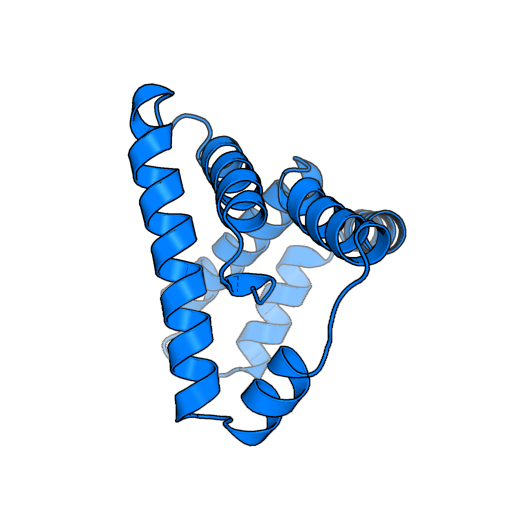3 -9.046 -10.732 1.00 80.19 101 THR A O 1
ATOM 782 N N . SER A 1 102 ? 22.046 -8.906 -9.196 1.00 73.44 102 SER A N 1
ATOM 783 C CA . SER A 1 102 ? 22.917 -9.070 -8.030 1.00 73.44 102 SER A CA 1
ATOM 784 C C . SER A 1 102 ? 22.767 -10.455 -7.414 1.00 73.44 102 SER A C 1
ATOM 786 O O . SER A 1 102 ? 21.723 -10.818 -6.888 1.00 73.44 102 SER A O 1
ATOM 788 N N . SER A 1 103 ? 23.858 -11.224 -7.413 1.00 65.31 103 SER A N 1
ATOM 789 C CA . SER A 1 103 ? 23.919 -12.555 -6.783 1.00 65.31 103 SER A CA 1
ATOM 790 C C . SER A 1 103 ? 24.099 -12.498 -5.259 1.00 65.31 103 SER A C 1
ATOM 792 O O . SER A 1 103 ? 24.091 -13.532 -4.594 1.00 65.31 103 SER A O 1
ATOM 794 N N . THR A 1 104 ? 24.310 -11.303 -4.704 1.00 62.81 104 THR A N 1
ATOM 795 C CA . THR A 1 104 ? 24.586 -11.064 -3.285 1.00 62.81 104 THR A CA 1
ATOM 796 C C . THR A 1 104 ? 23.540 -10.142 -2.678 1.00 62.81 104 THR A C 1
ATOM 798 O O . THR A 1 104 ? 23.306 -9.047 -3.188 1.00 62.81 104 THR A O 1
ATOM 801 N N . ASP A 1 105 ? 22.977 -10.554 -1.542 1.00 67.25 105 ASP A N 1
ATOM 802 C CA . ASP A 1 105 ? 22.038 -9.776 -0.727 1.00 67.25 105 ASP A CA 1
ATOM 803 C C . ASP A 1 105 ? 22.769 -8.646 0.028 1.00 67.25 105 ASP A C 1
ATOM 805 O O . ASP A 1 105 ? 22.927 -8.667 1.251 1.00 67.25 105 ASP A O 1
ATOM 809 N N . ASN A 1 106 ? 23.315 -7.671 -0.708 1.00 82.12 106 ASN A N 1
ATOM 810 C CA . ASN A 1 106 ? 23.906 -6.482 -0.104 1.00 82.12 106 ASN A CA 1
ATOM 811 C C . ASN A 1 106 ? 22.870 -5.360 -0.036 1.00 82.12 106 ASN A C 1
ATOM 813 O O . ASN A 1 106 ? 22.686 -4.579 -0.971 1.00 82.12 106 ASN A O 1
ATOM 817 N N . ARG A 1 107 ? 22.228 -5.245 1.129 1.00 81.00 107 ARG A N 1
ATOM 818 C CA . ARG A 1 107 ? 21.232 -4.211 1.431 1.00 81.00 107 ARG A CA 1
ATOM 819 C C . ARG A 1 107 ? 21.680 -2.793 1.059 1.00 81.00 107 ARG A C 1
ATOM 821 O O . ARG A 1 107 ? 20.857 -2.001 0.611 1.00 81.00 107 ARG A O 1
ATOM 828 N N . ARG A 1 108 ? 22.961 -2.453 1.245 1.00 84.25 108 ARG A N 1
ATOM 829 C CA . ARG A 1 108 ? 23.473 -1.107 0.924 1.00 84.25 108 ARG A CA 1
ATOM 830 C C . ARG A 1 108 ? 23.445 -0.824 -0.574 1.00 84.25 108 ARG A C 1
ATOM 832 O O . ARG A 1 108 ? 23.081 0.280 -0.972 1.00 84.25 108 ARG A O 1
ATOM 839 N N . ASP A 1 109 ? 23.780 -1.820 -1.384 1.00 84.69 109 ASP A N 1
ATOM 840 C CA . ASP A 1 109 ? 23.789 -1.690 -2.840 1.00 84.69 109 ASP A CA 1
ATOM 841 C C . ASP A 1 109 ? 22.357 -1.627 -3.375 1.00 84.69 109 ASP A C 1
ATOM 843 O O . ASP A 1 109 ? 22.062 -0.809 -4.244 1.00 84.69 109 ASP A O 1
ATOM 847 N N . MET A 1 110 ? 21.441 -2.389 -2.769 1.00 84.06 110 MET A N 1
ATOM 848 C CA . MET A 1 110 ? 20.007 -2.294 -3.046 1.00 84.06 110 MET A CA 1
ATOM 849 C C . MET A 1 110 ? 19.460 -0.892 -2.729 1.00 84.06 110 MET A C 1
ATOM 851 O O . MET A 1 110 ? 18.757 -0.299 -3.545 1.00 84.06 110 MET A O 1
ATOM 855 N N . GLU A 1 111 ? 19.800 -0.328 -1.564 1.00 85.94 111 GLU A N 1
ATOM 856 C CA . GLU A 1 111 ? 19.375 1.022 -1.168 1.00 85.94 111 GLU A CA 1
ATOM 857 C C . GLU A 1 111 ? 19.915 2.100 -2.124 1.00 85.94 111 GLU A C 1
ATOM 859 O O . GLU A 1 111 ? 19.177 3.014 -2.501 1.00 85.94 111 GLU A O 1
ATOM 864 N N . LEU A 1 112 ? 21.179 1.991 -2.549 1.00 87.06 112 LEU A N 1
ATOM 865 C CA . LEU A 1 112 ? 21.779 2.877 -3.551 1.00 87.06 112 LEU A CA 1
ATOM 866 C C . LEU A 1 112 ? 21.082 2.747 -4.910 1.00 87.06 112 LEU A C 1
ATOM 868 O O . LEU A 1 112 ? 20.738 3.766 -5.511 1.00 87.06 112 LEU A O 1
ATOM 872 N N . HIS A 1 113 ? 20.829 1.519 -5.364 1.00 85.38 113 HIS A N 1
ATOM 873 C CA . HIS A 1 113 ? 20.165 1.239 -6.635 1.00 85.38 113 HIS A CA 1
ATOM 874 C C . HIS A 1 113 ? 18.747 1.822 -6.672 1.00 85.38 113 HIS A C 1
ATOM 876 O O . HIS A 1 113 ? 18.401 2.576 -7.583 1.00 85.38 113 HIS A O 1
ATOM 882 N N . ILE A 1 114 ? 17.952 1.563 -5.629 1.00 87.06 114 ILE A N 1
ATOM 883 C CA . ILE A 1 114 ? 16.602 2.119 -5.486 1.00 87.06 114 ILE A CA 1
ATOM 884 C C . ILE A 1 114 ? 16.649 3.650 -5.435 1.00 87.06 114 ILE A C 1
ATOM 886 O O . ILE A 1 114 ? 15.854 4.316 -6.099 1.00 87.06 114 ILE A O 1
ATOM 890 N N . ARG A 1 115 ? 17.589 4.238 -4.680 1.00 87.00 115 ARG A N 1
ATOM 891 C CA . ARG A 1 115 ? 17.722 5.699 -4.590 1.00 87.00 115 ARG A CA 1
ATOM 892 C C . ARG A 1 115 ? 18.035 6.320 -5.948 1.00 87.00 115 ARG A C 1
ATOM 894 O O . ARG A 1 115 ? 17.434 7.337 -6.279 1.00 87.00 115 ARG A O 1
ATOM 901 N N . HIS A 1 116 ? 18.939 5.725 -6.723 1.00 87.75 116 HIS A N 1
ATOM 902 C CA . HIS A 1 116 ? 19.254 6.196 -8.072 1.00 87.75 116 HIS A CA 1
ATOM 903 C C . HIS A 1 116 ? 18.052 6.088 -9.011 1.00 87.75 116 HIS A C 1
ATOM 905 O O . HIS A 1 116 ? 17.767 7.043 -9.731 1.00 87.75 116 HIS A O 1
ATOM 911 N N . ALA A 1 117 ? 17.309 4.980 -8.957 1.00 86.38 117 ALA A N 1
ATOM 912 C CA . ALA A 1 117 ? 16.111 4.795 -9.770 1.00 86.38 117 ALA A CA 1
ATOM 913 C C . ALA A 1 117 ? 15.016 5.830 -9.451 1.00 86.38 117 ALA A C 1
ATOM 915 O O . ALA A 1 117 ? 14.365 6.340 -10.359 1.00 86.38 117 ALA A O 1
ATOM 916 N N . LEU A 1 118 ? 14.842 6.181 -8.172 1.00 87.62 118 LEU A N 1
ATOM 917 C CA . LEU A 1 118 ? 13.815 7.128 -7.722 1.00 87.62 118 LEU A CA 1
ATOM 918 C C . LEU A 1 118 ? 14.267 8.600 -7.729 1.00 87.62 118 LEU A C 1
ATOM 920 O O . LEU A 1 118 ? 13.430 9.497 -7.601 1.00 87.62 118 LEU A O 1
ATOM 924 N N . GLN A 1 119 ? 15.566 8.877 -7.894 1.00 89.56 119 GLN A N 1
ATOM 925 C CA . GLN A 1 119 ? 16.134 10.231 -7.881 1.00 89.56 119 GLN A CA 1
ATOM 926 C C . GLN A 1 119 ? 15.404 11.223 -8.811 1.00 89.56 119 GLN A C 1
ATOM 928 O O . GLN A 1 119 ? 15.133 12.342 -8.361 1.00 89.56 119 GLN A O 1
ATOM 933 N N . PRO A 1 120 ? 15.031 10.863 -10.058 1.00 88.94 120 PRO A N 1
ATOM 934 C CA . PRO A 1 120 ? 14.360 11.790 -10.973 1.00 88.94 120 PRO A CA 1
ATOM 935 C C . PRO A 1 120 ? 12.992 12.278 -10.478 1.00 88.94 120 PRO A C 1
ATOM 937 O O . PRO A 1 120 ? 12.507 13.305 -10.944 1.00 88.94 120 PRO A O 1
ATOM 940 N N . ARG A 1 121 ? 12.371 11.565 -9.529 1.00 84.25 121 ARG A N 1
ATOM 941 C CA . ARG A 1 121 ? 11.024 11.848 -9.014 1.00 84.25 121 ARG A CA 1
ATOM 942 C C . ARG A 1 121 ? 11.000 12.372 -7.586 1.00 84.25 121 ARG A C 1
ATOM 944 O O . ARG A 1 121 ? 9.938 12.437 -6.977 1.00 84.25 121 ARG A O 1
ATOM 951 N N . LEU A 1 122 ? 12.140 12.768 -7.020 1.00 84.44 122 LEU A N 1
ATOM 952 C CA . LEU A 1 122 ? 12.189 13.226 -5.626 1.00 84.44 122 LEU A CA 1
ATOM 953 C C . LEU A 1 122 ? 11.269 14.422 -5.338 1.00 84.44 122 LEU A C 1
ATOM 955 O O . LEU A 1 122 ? 10.762 14.533 -4.224 1.00 84.44 122 LEU A O 1
ATOM 959 N N . SER A 1 123 ? 11.042 15.306 -6.311 1.00 85.12 123 SER A N 1
ATOM 960 C CA . SER A 1 123 ? 10.082 16.411 -6.186 1.00 85.12 123 SER A CA 1
ATOM 961 C C . SER A 1 123 ? 8.638 15.909 -6.114 1.00 85.12 123 SER A C 1
ATOM 963 O O . SER A 1 123 ? 7.921 16.279 -5.189 1.00 85.12 123 SER A O 1
ATOM 965 N N . GLU A 1 124 ? 8.245 15.018 -7.028 1.00 85.94 124 GLU A N 1
ATOM 966 C CA . GLU A 1 124 ? 6.927 14.368 -7.053 1.00 85.94 124 GLU A CA 1
ATOM 967 C C . GLU A 1 124 ? 6.682 13.573 -5.760 1.00 85.94 124 GLU A C 1
ATOM 969 O O . GLU A 1 124 ? 5.630 13.699 -5.149 1.00 85.94 124 GLU A O 1
ATOM 974 N N . LEU A 1 125 ? 7.682 12.831 -5.273 1.00 84.44 125 LEU A N 1
ATOM 975 C CA . LEU A 1 125 ? 7.612 12.084 -4.013 1.00 84.44 125 LEU A CA 1
ATOM 976 C C . LEU A 1 125 ? 7.398 12.981 -2.791 1.00 84.44 125 LEU A C 1
ATOM 978 O O . LEU A 1 125 ? 6.647 12.619 -1.890 1.00 84.44 125 LEU A O 1
ATOM 982 N N . ARG A 1 126 ? 8.069 14.138 -2.739 1.00 84.94 126 ARG A N 1
ATOM 983 C CA . ARG A 1 126 ? 7.889 15.108 -1.648 1.00 84.94 126 ARG A CA 1
ATOM 984 C C . ARG A 1 126 ? 6.493 15.710 -1.676 1.00 84.94 126 ARG A C 1
ATOM 986 O O . ARG A 1 126 ? 5.858 15.764 -0.634 1.00 84.94 126 ARG A O 1
ATOM 993 N N . GLN A 1 127 ? 6.019 16.089 -2.859 1.00 87.00 127 GLN A N 1
ATOM 994 C CA . GLN A 1 127 ? 4.666 16.599 -3.027 1.00 87.00 127 GLN A CA 1
ATOM 995 C C . GLN A 1 127 ? 3.622 15.553 -2.613 1.00 87.00 127 GLN A C 1
ATOM 997 O O . GLN A 1 127 ? 2.740 15.857 -1.823 1.00 87.00 127 GLN A O 1
ATOM 1002 N N . LEU A 1 128 ? 3.759 14.306 -3.075 1.00 85.38 128 LEU A N 1
ATOM 1003 C CA . LEU A 1 128 ? 2.857 13.219 -2.690 1.00 85.38 128 LEU A CA 1
ATOM 1004 C C . LEU A 1 128 ? 2.870 12.954 -1.189 1.00 85.38 128 LEU A C 1
ATOM 1006 O O . LEU A 1 128 ? 1.825 12.701 -0.607 1.00 85.38 128 LEU A O 1
ATOM 1010 N N . ARG A 1 129 ? 4.038 13.019 -0.548 1.00 83.81 129 ARG A N 1
ATOM 1011 C CA . ARG A 1 129 ? 4.126 12.894 0.907 1.00 83.81 129 ARG A CA 1
ATOM 1012 C C . ARG A 1 129 ? 3.294 13.977 1.595 1.00 83.81 129 ARG A C 1
ATOM 1014 O O . ARG A 1 129 ? 2.560 13.636 2.505 1.00 83.81 129 ARG A O 1
ATOM 1021 N N . ASP A 1 130 ? 3.412 15.228 1.160 1.00 85.19 130 ASP A N 1
ATOM 1022 C CA . ASP A 1 130 ? 2.722 16.369 1.780 1.00 85.19 130 ASP A CA 1
ATOM 1023 C C . ASP A 1 130 ? 1.209 16.390 1.480 1.00 85.19 130 ASP A C 1
ATOM 1025 O O . ASP A 1 130 ? 0.445 17.039 2.186 1.00 85.19 130 ASP A O 1
ATOM 1029 N N . GLU A 1 131 ? 0.770 15.694 0.428 1.00 81.06 131 GLU A N 1
ATOM 1030 C CA . GLU A 1 131 ? -0.648 15.531 0.077 1.00 81.06 131 GLU A CA 1
ATOM 1031 C C . GLU A 1 131 ? -1.306 14.333 0.789 1.00 81.06 131 GLU A C 1
ATOM 1033 O O . GLU A 1 131 ? -2.524 14.316 0.949 1.00 81.06 131 GLU A O 1
ATOM 1038 N N . VAL A 1 132 ? -0.520 13.329 1.201 1.00 72.88 132 VAL A N 1
ATOM 1039 C CA . VAL A 1 132 ? -1.015 12.069 1.793 1.00 72.88 132 VAL A CA 1
ATOM 1040 C C . VAL A 1 132 ? -0.826 11.998 3.316 1.00 72.88 132 VAL A C 1
ATOM 1042 O O . VAL A 1 132 ? -1.592 11.292 3.975 1.00 72.88 132 VAL A O 1
ATOM 1045 N N . LEU A 1 133 ? 0.188 12.676 3.873 1.00 61.59 133 LEU A N 1
ATOM 1046 C CA . LEU A 1 133 ? 0.527 12.708 5.307 1.00 61.59 133 LEU A CA 1
ATOM 1047 C C . LEU A 1 133 ? 0.279 14.089 5.914 1.00 61.59 133 LEU A C 1
ATOM 1049 O O . LEU A 1 133 ? -0.210 14.115 7.066 1.00 61.59 133 LEU A O 1
#

pLDDT: mean 85.75, std 6.47, range [57.22, 94.75]

Sequence (133 aa):
RTLLESPELADVAAEQLMAAGDGTLAPADRHMVRAVARAGFGNISLMLRDRAPETARRLSSFQLTEDQKLSVLDVVRHMGDPRVQRVGRELTKALRDFLDTSSTDNRRDMELHIRHALQPRLSELRQLRDEVL

Secondary structure (DSSP, 8-state):
--GGG-HHHHHHHHHHHHHHTTTTS-GGGHHHHHHHHHHHHHHHHHHHHHH-HHHHHHHHH----HHHHHHHHHHHHHTT-HHHHHHHHHHHHHHHHHHHH-SS--HHHHHHHHHHHHGGGHHHHHHHHHHH-

Organism: NCBI:txid327968

Radius of gyration: 17.47 Å; chains: 1; bounding box: 40×31×41 Å